Protein AF-J9EBG3-F1 (afdb_monomer_lite)

Structure (mmCIF, N/CA/C/O backbone):
data_AF-J9EBG3-F1
#
_entry.id   AF-J9EBG3-F1
#
loop_
_atom_site.group_PDB
_atom_site.id
_atom_site.type_symbol
_atom_site.label_atom_id
_atom_site.label_alt_id
_atom_site.label_comp_id
_atom_site.label_asym_id
_atom_site.label_entity_id
_atom_site.label_seq_id
_atom_site.pdbx_PDB_ins_code
_atom_site.Cartn_x
_atom_site.Cartn_y
_atom_site.Cartn_z
_atom_site.occupancy
_atom_site.B_iso_or_equiv
_atom_site.auth_seq_id
_atom_site.auth_comp_id
_atom_site.auth_asym_id
_atom_site.auth_atom_id
_atom_site.pdbx_PDB_model_num
ATOM 1 N N . MET A 1 1 ? -32.964 -20.904 -25.175 1.00 38.25 1 MET A N 1
ATOM 2 C CA . MET A 1 1 ? -33.013 -20.704 -23.710 1.00 38.25 1 MET A CA 1
ATOM 3 C C . MET A 1 1 ? -31.648 -20.157 -23.326 1.00 38.25 1 MET A C 1
ATOM 5 O O . MET A 1 1 ? -30.779 -20.919 -22.931 1.00 38.25 1 MET A O 1
ATOM 9 N N . ASP A 1 2 ? -31.424 -18.865 -23.564 1.00 42.97 2 ASP A N 1
ATOM 10 C CA . ASP A 1 2 ? -30.124 -18.225 -23.348 1.00 42.97 2 ASP A CA 1
ATOM 11 C C . ASP A 1 2 ? -30.039 -17.727 -21.908 1.00 42.97 2 ASP A C 1
ATOM 13 O O . ASP A 1 2 ? -30.527 -16.650 -21.566 1.00 42.97 2 ASP A O 1
ATOM 17 N N . ALA A 1 3 ? -29.444 -18.546 -21.045 1.00 48.38 3 ALA A N 1
ATOM 18 C CA . ALA A 1 3 ? -29.093 -18.145 -19.694 1.00 48.38 3 ALA A CA 1
ATOM 19 C C . ALA A 1 3 ? -27.906 -17.169 -19.759 1.00 48.38 3 ALA A C 1
ATOM 21 O O . ALA A 1 3 ? -26.748 -17.560 -19.623 1.00 48.38 3 ALA A O 1
ATOM 22 N N . LYS A 1 4 ? -28.195 -15.879 -19.976 1.00 49.06 4 LYS A N 1
ATOM 23 C CA . LYS A 1 4 ? -27.269 -14.790 -19.645 1.00 49.06 4 LYS A CA 1
ATOM 24 C C . LYS A 1 4 ? -27.059 -14.819 -18.132 1.00 49.06 4 LYS A C 1
ATOM 26 O O . LYS A 1 4 ? -27.836 -14.240 -17.379 1.00 49.06 4 LYS A O 1
ATOM 31 N N . MET A 1 5 ? -26.028 -15.532 -17.688 1.00 47.25 5 MET A N 1
ATOM 32 C CA . MET A 1 5 ? -25.529 -15.428 -16.324 1.00 47.25 5 MET A CA 1
ATOM 33 C C . MET A 1 5 ? -24.972 -14.014 -16.143 1.00 47.25 5 MET A C 1
ATOM 35 O O . MET A 1 5 ? -23.848 -13.713 -16.534 1.00 47.25 5 MET A O 1
ATOM 39 N N . HIS A 1 6 ? -25.785 -13.112 -15.600 1.00 51.62 6 HIS A N 1
ATOM 40 C CA . HIS A 1 6 ? -25.265 -11.911 -14.965 1.00 51.62 6 HIS A CA 1
ATOM 41 C C . HIS A 1 6 ? -24.573 -12.372 -13.683 1.00 51.62 6 HIS A C 1
ATOM 43 O O . HIS A 1 6 ? -25.232 -12.779 -12.729 1.00 51.62 6 HIS A O 1
ATOM 49 N N . GLY A 1 7 ? -23.239 -12.405 -13.715 1.00 54.91 7 GLY A N 1
ATOM 50 C CA . GLY A 1 7 ? -22.429 -12.645 -12.526 1.00 54.91 7 GLY A CA 1
ATOM 51 C C . GLY A 1 7 ? -22.694 -11.576 -11.458 1.00 54.91 7 GLY A C 1
ATOM 52 O O . GLY A 1 7 ? -23.259 -10.522 -11.772 1.00 54.91 7 GLY A O 1
ATOM 53 N N . PRO A 1 8 ? -22.322 -11.832 -10.192 1.00 56.47 8 PRO A N 1
ATOM 54 C CA . PRO A 1 8 ? -22.491 -10.853 -9.127 1.00 56.47 8 PRO A CA 1
ATOM 55 C C . PRO A 1 8 ? -21.778 -9.552 -9.519 1.00 56.47 8 PRO A C 1
ATOM 57 O O . PRO A 1 8 ? -20.594 -9.574 -9.853 1.00 56.47 8 PRO A O 1
ATOM 60 N N . ASN A 1 9 ? -22.504 -8.428 -9.510 1.00 65.19 9 ASN A N 1
ATOM 61 C CA . ASN A 1 9 ? -21.906 -7.103 -9.665 1.00 65.19 9 ASN A CA 1
ATOM 62 C C . ASN A 1 9 ? -20.937 -6.900 -8.500 1.00 65.19 9 ASN A C 1
ATOM 64 O O . ASN A 1 9 ? -21.360 -6.654 -7.370 1.00 65.19 9 ASN A O 1
ATOM 68 N N . LEU A 1 10 ? -19.646 -7.070 -8.773 1.00 64.69 10 LEU A N 1
ATOM 69 C CA . LEU A 1 10 ? -18.598 -6.784 -7.810 1.00 64.69 10 LEU A CA 1
ATOM 70 C C . LEU A 1 10 ? -18.621 -5.277 -7.530 1.00 64.69 10 LEU A C 1
ATOM 72 O O . LEU A 1 10 ? -18.645 -4.498 -8.489 1.00 64.69 10 LEU A O 1
ATOM 76 N N . PRO A 1 11 ? -18.640 -4.855 -6.252 1.00 72.69 11 PRO A N 1
ATOM 77 C CA . PRO A 1 11 ? -18.589 -3.443 -5.918 1.00 72.69 11 PRO A CA 1
ATOM 78 C C . PRO A 1 11 ? -17.337 -2.830 -6.544 1.00 72.69 11 PRO A C 1
ATOM 80 O O . PRO A 1 11 ? -16.219 -3.321 -6.380 1.00 72.69 11 PRO A O 1
ATOM 83 N N . THR A 1 12 ? -17.545 -1.772 -7.314 1.00 75.06 12 THR A N 1
ATOM 84 C CA . THR A 1 12 ? -16.476 -1.059 -8.000 1.00 75.06 12 THR A CA 1
ATOM 85 C C . THR A 1 12 ? -15.734 -0.155 -7.019 1.00 75.06 12 THR A C 1
ATOM 87 O O . THR A 1 12 ? -16.231 0.199 -5.949 1.00 75.06 12 THR A O 1
ATOM 90 N N . LEU A 1 13 ? -14.545 0.309 -7.405 1.00 65.50 13 LEU A N 1
ATOM 91 C CA . LEU A 1 13 ? -13.800 1.312 -6.634 1.00 65.50 13 LEU A CA 1
ATOM 92 C C . LEU A 1 13 ? -14.625 2.588 -6.378 1.00 65.50 13 LEU A C 1
ATOM 94 O O . LEU A 1 13 ? -14.447 3.268 -5.369 1.00 65.50 13 LEU A O 1
ATOM 98 N N . VAL A 1 14 ? -15.544 2.913 -7.291 1.00 75.75 14 VAL A N 1
ATOM 99 C CA . VAL A 1 14 ? -16.469 4.039 -7.139 1.00 75.75 14 VAL A CA 1
ATOM 100 C C . VAL A 1 14 ? -17.484 3.759 -6.034 1.00 75.75 14 VAL A C 1
ATOM 102 O O . VAL A 1 14 ? -17.720 4.646 -5.216 1.00 75.75 14 VAL A O 1
ATOM 105 N N . ASP A 1 15 ? -18.013 2.538 -5.961 1.00 76.62 15 ASP A N 1
ATOM 106 C CA . ASP A 1 15 ? -18.948 2.116 -4.913 1.00 76.62 15 ASP A CA 1
ATOM 107 C C . ASP A 1 15 ? -18.283 2.151 -3.533 1.00 76.62 15 ASP A C 1
ATOM 109 O O . ASP A 1 15 ? -18.859 2.690 -2.591 1.00 76.62 15 ASP A O 1
ATOM 113 N N . LEU A 1 16 ? -17.027 1.701 -3.428 1.00 66.62 16 LEU A N 1
ATOM 114 C CA . LEU A 1 16 ? -16.242 1.791 -2.192 1.00 66.62 16 LEU A CA 1
ATOM 115 C C . LEU A 1 16 ? -15.952 3.245 -1.795 1.00 66.62 16 LEU A C 1
ATOM 117 O O . LEU A 1 16 ? -16.102 3.625 -0.637 1.00 66.62 16 LEU A O 1
ATOM 121 N N . LYS A 1 17 ? -15.561 4.089 -2.756 1.00 71.81 17 LYS A N 1
ATOM 122 C CA . LYS A 1 17 ? -15.293 5.511 -2.501 1.00 71.81 17 LYS A CA 1
ATOM 123 C C . LYS A 1 17 ? -16.551 6.250 -2.044 1.00 71.81 17 LYS A C 1
ATOM 125 O O . LYS A 1 17 ? -16.457 7.138 -1.202 1.00 71.81 17 LYS A O 1
ATOM 130 N N . ASN A 1 18 ? -17.706 5.918 -2.613 1.00 73.06 18 ASN A N 1
ATOM 131 C CA . ASN A 1 18 ? -18.982 6.492 -2.200 1.00 73.06 18 ASN A CA 1
ATOM 132 C C . ASN A 1 18 ? -19.374 5.984 -0.810 1.00 73.06 18 ASN A C 1
ATOM 134 O O . ASN A 1 18 ? -19.680 6.798 0.051 1.00 73.06 18 ASN A O 1
ATOM 138 N N . HIS A 1 19 ? -19.215 4.6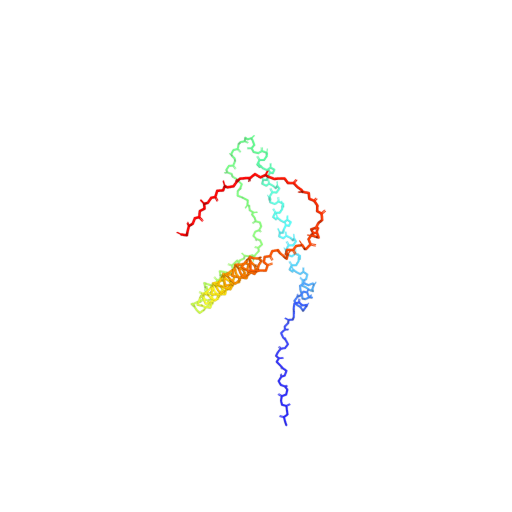88 -0.540 1.00 70.00 19 HIS A N 1
ATOM 139 C CA . HIS A 1 19 ? -19.452 4.118 0.785 1.00 70.00 19 HIS A CA 1
ATOM 140 C C . HIS A 1 19 ? -18.607 4.794 1.875 1.00 70.00 19 HIS A C 1
ATOM 142 O O . HIS A 1 19 ? -19.140 5.200 2.898 1.00 70.00 19 HIS A O 1
ATOM 148 N N . LEU A 1 20 ? -17.318 5.031 1.617 1.00 68.75 20 LEU A N 1
ATOM 149 C CA . LEU A 1 20 ? -16.430 5.742 2.546 1.00 68.75 20 LEU A CA 1
ATOM 150 C C . LEU A 1 20 ? -16.778 7.229 2.719 1.00 68.75 20 LEU A C 1
ATOM 152 O O . LEU A 1 20 ? -16.425 7.827 3.733 1.00 68.75 20 LEU A O 1
ATOM 156 N N . ARG A 1 21 ? -17.448 7.849 1.739 1.00 67.06 21 ARG A N 1
ATOM 157 C CA . ARG A 1 21 ? -18.007 9.205 1.884 1.00 67.06 21 ARG A CA 1
ATOM 158 C C . ARG A 1 21 ? -19.281 9.202 2.724 1.00 67.06 21 ARG A C 1
ATOM 160 O O . ARG A 1 21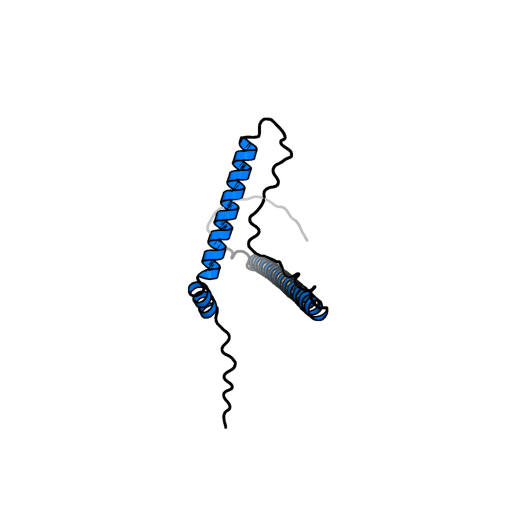 ? -19.514 10.158 3.457 1.00 67.06 21 ARG A O 1
ATOM 167 N N . ASP A 1 22 ? -20.066 8.136 2.612 1.00 67.75 22 ASP A N 1
ATOM 168 C CA . ASP A 1 22 ? -21.334 7.942 3.314 1.00 67.75 22 ASP A CA 1
ATOM 169 C C . ASP A 1 22 ? -21.158 7.342 4.717 1.00 67.75 22 ASP A C 1
ATOM 171 O O . ASP A 1 22 ? -22.120 7.284 5.482 1.00 67.75 22 ASP A O 1
ATOM 175 N N . GLU A 1 23 ? -19.940 6.921 5.074 1.00 65.75 23 GLU A N 1
ATOM 176 C CA . GLU A 1 23 ? -19.583 6.358 6.375 1.00 65.75 23 GLU A CA 1
ATOM 177 C C . GLU A 1 23 ? -18.815 7.395 7.230 1.00 65.75 23 GLU A C 1
ATOM 179 O O . GLU A 1 23 ? -17.600 7.291 7.441 1.00 65.75 23 GLU A O 1
ATOM 184 N N . PRO A 1 24 ? -19.509 8.427 7.763 1.00 64.38 24 PRO A N 1
ATOM 185 C CA . PRO A 1 24 ? -18.897 9.554 8.475 1.00 64.38 24 PRO A CA 1
ATOM 186 C C . PRO A 1 24 ? -18.161 9.125 9.744 1.00 64.38 24 PRO A C 1
ATOM 188 O O . PRO A 1 24 ? -17.307 9.853 10.246 1.00 64.38 24 PRO A O 1
ATOM 191 N N . LEU A 1 25 ? -18.475 7.935 10.260 1.00 66.12 25 LEU A N 1
ATOM 192 C CA . LEU A 1 25 ? -17.867 7.391 11.463 1.00 66.12 25 LEU A CA 1
ATOM 193 C C . LEU A 1 25 ? -16.395 7.038 11.244 1.00 66.12 25 LEU A C 1
ATOM 195 O O . LEU A 1 25 ? -15.594 7.295 12.136 1.00 66.12 25 LEU A O 1
ATOM 199 N N . TYR A 1 26 ? -16.007 6.522 10.072 1.00 68.62 26 TYR A N 1
ATOM 200 C CA . TYR A 1 26 ? -14.603 6.192 9.810 1.00 68.62 26 TYR A CA 1
ATOM 201 C C . TYR A 1 26 ? -13.738 7.456 9.781 1.00 68.62 26 TYR A C 1
ATOM 203 O O . TYR A 1 26 ? -12.716 7.531 10.464 1.00 68.62 26 TYR A O 1
ATOM 211 N N . LEU A 1 27 ? -14.188 8.482 9.053 1.00 74.69 27 LEU A N 1
ATOM 212 C CA . LEU A 1 27 ? -13.480 9.760 8.960 1.00 74.69 27 LEU A CA 1
ATOM 213 C C . LEU A 1 27 ? -13.435 10.479 10.310 1.00 74.69 27 LEU A C 1
ATOM 215 O O . LEU A 1 27 ? -12.374 10.943 10.713 1.00 74.69 27 LEU A O 1
ATOM 219 N N . GLN A 1 28 ? -14.538 10.501 11.058 1.00 76.44 28 GLN A N 1
ATOM 220 C CA . GLN A 1 28 ? -14.579 11.135 12.375 1.00 76.44 28 GLN A CA 1
ATOM 221 C C . GLN A 1 28 ? -13.697 10.409 13.404 1.00 76.44 28 GLN A C 1
ATOM 223 O O . GLN A 1 28 ? -13.016 11.050 14.208 1.00 76.44 28 GLN A O 1
ATOM 228 N N . VAL A 1 29 ? -13.681 9.073 13.392 1.00 76.31 29 VAL A N 1
ATOM 229 C CA . VAL A 1 29 ? -12.804 8.274 14.261 1.00 76.31 29 VAL A CA 1
ATOM 230 C C . VAL A 1 29 ? -11.338 8.497 13.893 1.00 76.31 29 VAL A C 1
ATOM 232 O O . VAL A 1 29 ? -10.516 8.697 14.789 1.00 76.31 29 VAL A O 1
ATOM 235 N N . LEU A 1 30 ? -11.013 8.532 12.599 1.00 81.69 30 LEU A N 1
ATOM 236 C CA . LEU A 1 30 ? -9.661 8.798 12.115 1.00 81.69 30 LEU A CA 1
ATOM 237 C C . LEU A 1 30 ? -9.193 10.213 12.481 1.00 81.69 30 LEU A C 1
ATOM 239 O O . LEU A 1 30 ? -8.096 10.378 13.009 1.00 81.69 30 LEU A O 1
ATOM 243 N N . GLU 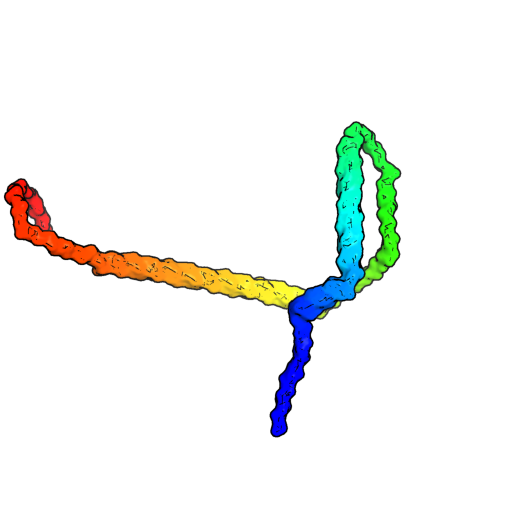A 1 31 ? -10.026 11.231 12.273 1.00 85.56 31 GLU A N 1
ATOM 244 C CA . GLU A 1 31 ? -9.726 12.613 12.657 1.00 85.56 31 GLU A CA 1
ATOM 245 C C . GLU A 1 31 ? -9.492 12.750 14.165 1.00 85.56 31 GLU A C 1
ATOM 247 O O . GLU A 1 31 ? -8.528 13.393 14.591 1.00 85.56 31 GLU A O 1
ATOM 252 N N . ASN A 1 32 ? -10.331 12.109 14.983 1.00 82.62 32 ASN A N 1
ATOM 253 C CA . ASN A 1 32 ? -10.166 12.100 16.434 1.00 82.62 32 ASN A CA 1
ATOM 254 C C . ASN A 1 32 ? -8.877 11.385 16.855 1.00 82.62 32 ASN A C 1
ATOM 256 O O . ASN A 1 32 ? -8.152 11.881 17.719 1.00 82.62 32 ASN A O 1
ATOM 260 N N . TYR A 1 33 ? -8.552 10.253 16.227 1.00 87.69 33 TYR A N 1
ATOM 261 C CA . TYR A 1 33 ? -7.309 9.532 16.484 1.00 87.69 33 TYR A CA 1
ATOM 262 C C . TYR A 1 33 ? -6.085 10.393 16.153 1.00 87.69 33 TYR A C 1
ATOM 264 O O . TYR A 1 33 ? -5.209 10.575 17.000 1.00 87.69 33 TYR A O 1
ATOM 272 N N . LEU A 1 34 ? -6.056 10.994 14.961 1.00 93.50 34 LEU A N 1
ATOM 273 C CA . LEU A 1 34 ? -4.959 11.857 14.522 1.00 93.50 34 LEU A CA 1
ATOM 274 C C . LEU A 1 34 ? -4.794 13.077 15.438 1.00 93.50 34 LEU A C 1
ATOM 276 O O . LEU A 1 34 ? -3.673 13.422 15.816 1.00 93.50 34 LEU A O 1
ATOM 280 N N . ARG A 1 35 ? -5.900 13.696 15.864 1.00 90.31 35 ARG A N 1
ATOM 281 C CA . ARG A 1 35 ? -5.882 14.830 16.800 1.00 90.31 35 ARG A CA 1
ATOM 282 C C . ARG A 1 35 ? -5.344 14.438 18.179 1.00 90.31 35 ARG A C 1
ATOM 284 O O . ARG A 1 35 ? -4.569 15.196 18.772 1.00 90.31 35 ARG A O 1
ATOM 291 N N . ASN A 1 36 ? -5.712 13.259 18.674 1.00 90.75 36 ASN A N 1
ATOM 292 C CA . ASN A 1 36 ? -5.232 12.742 19.955 1.00 90.75 36 ASN A CA 1
ATOM 293 C C . ASN A 1 36 ? -3.733 12.434 19.906 1.00 90.75 36 ASN A C 1
ATOM 295 O O . ASN A 1 36 ? -2.994 12.840 20.803 1.00 90.75 36 ASN A O 1
ATOM 299 N N . VAL A 1 37 ? -3.266 11.785 18.836 1.00 91.12 37 VAL A N 1
ATOM 300 C CA . VAL A 1 37 ? -1.840 11.492 18.632 1.00 91.12 37 VAL A CA 1
ATOM 301 C C . VAL A 1 37 ? -1.027 12.782 18.532 1.00 91.12 37 VAL A C 1
ATOM 303 O O . VAL A 1 37 ? 0.003 12.906 19.194 1.00 91.12 37 VAL A O 1
ATOM 306 N N . ALA A 1 38 ? -1.507 13.777 17.783 1.00 90.69 38 ALA A N 1
ATOM 307 C CA . ALA A 1 38 ? -0.844 15.076 17.687 1.00 90.69 38 ALA A CA 1
ATOM 308 C C . ALA A 1 38 ? -0.734 15.770 19.057 1.00 90.69 38 ALA A C 1
ATOM 310 O O . ALA A 1 38 ? 0.323 16.293 19.409 1.00 90.69 38 ALA A O 1
ATOM 311 N N . SER A 1 39 ? -1.801 15.726 19.860 1.00 90.00 39 SER A N 1
ATOM 312 C CA . SER A 1 39 ? -1.809 16.287 21.218 1.00 90.00 39 SER A CA 1
ATOM 313 C C . SER A 1 39 ? -0.815 15.579 22.141 1.00 90.00 39 SER A C 1
ATOM 315 O O . SER A 1 39 ? -0.081 16.242 22.873 1.00 90.00 39 SER A O 1
ATOM 317 N N . LEU A 1 40 ? -0.730 14.246 22.065 1.00 92.12 40 LEU A N 1
ATOM 318 C CA . LEU A 1 40 ? 0.232 13.454 22.832 1.00 92.12 40 LEU A CA 1
ATOM 319 C C . LEU A 1 40 ? 1.676 13.796 22.450 1.00 92.12 40 LEU A C 1
ATOM 321 O O . LEU A 1 40 ? 2.494 14.047 23.331 1.00 92.12 40 LEU A O 1
ATOM 325 N N . ILE A 1 41 ? 1.984 13.852 21.152 1.00 91.31 41 ILE A N 1
ATOM 326 C CA . ILE A 1 41 ? 3.323 14.203 20.657 1.00 91.31 41 ILE A CA 1
ATOM 327 C C . ILE A 1 41 ? 3.722 15.601 21.133 1.00 91.31 41 ILE A C 1
ATOM 329 O O . ILE A 1 41 ? 4.843 15.789 21.600 1.00 91.31 41 ILE A O 1
ATOM 333 N N . ASN A 1 42 ? 2.808 16.571 21.068 1.00 90.75 42 ASN A N 1
ATOM 334 C CA . ASN A 1 42 ? 3.072 17.928 21.543 1.00 90.75 42 ASN A CA 1
ATOM 335 C C . ASN A 1 42 ? 3.283 17.977 23.062 1.00 90.75 42 ASN A C 1
ATOM 337 O O . ASN A 1 42 ? 4.190 18.664 23.522 1.00 90.75 42 ASN A O 1
ATOM 341 N N . GLY A 1 43 ? 2.506 17.215 23.839 1.00 88.31 43 GLY A N 1
ATOM 342 C CA . GLY A 1 43 ? 2.696 17.099 25.286 1.00 88.31 43 GLY A CA 1
ATOM 343 C C . GLY A 1 43 ? 4.040 16.466 25.651 1.00 88.31 43 GLY A C 1
ATOM 344 O O . GLY A 1 43 ? 4.747 16.972 26.518 1.00 88.31 43 GLY A O 1
ATOM 345 N N . LEU A 1 44 ? 4.436 15.398 24.955 1.00 89.56 44 LEU A N 1
ATOM 346 C CA . LEU A 1 44 ? 5.740 14.759 25.139 1.00 89.56 44 LEU A CA 1
ATOM 347 C C . LEU A 1 44 ? 6.889 15.680 24.731 1.00 89.56 44 LEU A C 1
ATOM 349 O O . LEU A 1 44 ? 7.883 15.749 25.445 1.00 89.56 44 LEU A O 1
ATOM 353 N N . ARG A 1 45 ? 6.740 16.423 23.630 1.00 87.81 45 ARG A N 1
ATOM 354 C CA . ARG A 1 45 ? 7.721 17.419 23.190 1.00 87.81 45 ARG A CA 1
ATOM 355 C C . ARG A 1 45 ? 7.881 18.535 24.220 1.00 87.81 45 ARG A C 1
ATOM 357 O O . ARG A 1 45 ? 9.002 18.813 24.618 1.00 87.81 45 ARG A O 1
ATOM 364 N N . ALA A 1 46 ? 6.779 19.099 24.712 1.00 83.56 46 ALA A N 1
ATOM 365 C CA . ALA A 1 46 ? 6.805 20.134 25.744 1.00 83.56 46 ALA A CA 1
ATOM 366 C C . ALA A 1 46 ? 7.421 19.627 27.058 1.00 83.56 46 ALA A C 1
ATOM 368 O O . ALA A 1 46 ? 8.159 20.354 27.714 1.00 83.56 46 ALA A O 1
ATOM 369 N N . ARG A 1 47 ? 7.167 18.365 27.433 1.00 80.12 47 ARG A N 1
ATOM 370 C CA . ARG A 1 47 ? 7.828 17.725 28.581 1.00 80.12 47 ARG A CA 1
ATOM 371 C C . ARG A 1 47 ? 9.310 17.483 28.328 1.00 80.12 47 ARG A C 1
ATOM 373 O O . ARG A 1 47 ? 10.093 17.676 29.239 1.00 80.12 47 ARG A O 1
ATOM 380 N N . LEU A 1 48 ? 9.717 17.083 27.127 1.00 81.12 48 LEU A N 1
ATOM 381 C CA . LEU A 1 48 ? 11.130 16.894 26.791 1.00 81.12 48 LEU A CA 1
ATOM 382 C C . LEU A 1 48 ? 11.894 18.225 26.808 1.00 81.12 48 LEU A C 1
ATOM 384 O O . LEU A 1 48 ? 13.007 18.288 27.316 1.00 81.12 48 LEU A O 1
ATOM 388 N N . GLU A 1 49 ? 11.275 19.285 26.294 1.00 78.75 49 GLU A N 1
ATOM 389 C CA . GLU A 1 49 ? 11.817 20.646 26.315 1.00 78.75 49 GLU A CA 1
ATOM 390 C C . GLU A 1 49 ? 11.789 21.254 27.730 1.00 78.75 49 GLU A C 1
ATOM 392 O O . GLU A 1 49 ? 12.671 22.036 28.079 1.00 78.75 49 GLU A O 1
ATOM 397 N N . GLY A 1 50 ? 10.814 20.871 28.564 1.00 65.69 50 GLY A N 1
ATOM 398 C CA . GLY A 1 50 ? 10.667 21.323 29.951 1.00 65.69 50 GLY A CA 1
ATOM 399 C C . GLY A 1 50 ? 11.473 20.531 30.990 1.00 65.69 50 GLY A C 1
ATOM 400 O O . GLY A 1 50 ? 11.877 21.104 31.997 1.00 65.69 50 GLY A O 1
ATOM 401 N N . ASN A 1 51 ? 11.768 19.249 30.751 1.00 54.41 51 ASN A N 1
ATOM 402 C CA . ASN A 1 51 ? 12.489 18.352 31.669 1.00 54.41 51 ASN A CA 1
ATOM 403 C C . ASN A 1 51 ? 14.018 18.476 31.550 1.00 54.41 51 ASN A C 1
ATOM 405 O O . ASN A 1 51 ? 14.763 17.504 31.704 1.00 54.41 51 ASN A O 1
ATOM 409 N N . GLY A 1 52 ? 14.503 19.697 31.341 1.00 56.50 52 GLY A N 1
ATOM 410 C CA . GLY A 1 52 ? 15.829 20.082 31.802 1.00 56.50 52 GLY A CA 1
ATOM 411 C C . GLY A 1 52 ? 15.799 20.256 33.320 1.00 56.50 52 GLY A C 1
ATOM 412 O O . GLY A 1 52 ? 15.704 21.385 33.781 1.00 56.50 52 GLY A O 1
ATOM 413 N N . LEU A 1 53 ? 15.901 19.133 34.043 1.00 51.72 53 LEU A N 1
ATOM 414 C CA . LEU A 1 53 ? 15.973 18.930 35.503 1.00 51.72 53 LEU A CA 1
ATOM 415 C C . LEU A 1 53 ? 14.753 18.214 36.098 1.00 51.72 53 LEU A C 1
ATOM 417 O O . LEU A 1 53 ? 13.645 18.729 36.153 1.00 51.72 53 LEU A O 1
ATOM 421 N N . GLU A 1 54 ? 15.080 17.050 36.654 1.00 45.84 54 GLU A N 1
ATOM 422 C CA . GLU A 1 54 ? 14.351 16.275 37.658 1.00 45.84 54 GLU A CA 1
ATOM 423 C C . GLU A 1 54 ? 13.448 15.162 37.118 1.00 45.84 54 GLU A C 1
ATOM 425 O O . GLU A 1 54 ? 12.288 15.324 36.741 1.00 45.84 54 GLU A O 1
ATOM 430 N N . ALA A 1 55 ? 14.055 13.972 37.134 1.00 51.81 55 ALA A N 1
ATOM 431 C CA . ALA A 1 55 ? 13.409 12.679 37.073 1.00 51.81 55 ALA A CA 1
ATOM 432 C C . ALA A 1 55 ? 12.288 12.607 38.114 1.00 51.81 55 ALA A C 1
ATOM 434 O O . ALA A 1 55 ? 12.528 12.405 39.302 1.00 51.81 55 ALA A O 1
ATOM 435 N N . ARG A 1 56 ? 11.050 12.771 37.657 1.00 47.88 56 ARG A N 1
ATOM 436 C CA . ARG A 1 56 ? 9.874 12.467 38.459 1.00 47.88 56 ARG A CA 1
ATOM 437 C C . ARG A 1 56 ? 9.268 11.173 37.936 1.00 47.88 56 ARG A C 1
ATOM 439 O O . ARG A 1 56 ? 8.436 11.167 37.031 1.00 47.88 56 ARG A O 1
ATOM 446 N N . GLU A 1 57 ? 9.768 10.075 38.489 1.00 50.84 57 GLU A N 1
ATOM 447 C CA . GLU A 1 57 ? 9.260 8.714 38.324 1.00 50.84 57 GLU A CA 1
ATOM 448 C C . GLU A 1 57 ? 7.888 8.562 39.010 1.00 50.84 57 GLU A C 1
ATOM 450 O O . GLU A 1 57 ? 7.785 7.796 39.953 1.00 50.84 57 GLU A O 1
ATOM 455 N N . ASP A 1 58 ? 6.844 9.324 38.649 1.00 51.78 58 ASP A N 1
ATOM 456 C CA . ASP A 1 58 ? 5.531 9.088 39.293 1.00 51.78 58 ASP A CA 1
ATOM 457 C C . ASP A 1 58 ? 4.287 9.666 38.600 1.00 51.78 58 ASP A C 1
ATOM 459 O O . ASP A 1 58 ? 3.313 10.048 39.243 1.00 51.78 58 ASP A O 1
ATOM 463 N N . GLU A 1 59 ? 4.267 9.726 37.270 1.00 49.31 59 GLU A N 1
ATOM 464 C CA . GLU A 1 59 ? 3.012 9.982 36.552 1.00 49.31 59 GLU A CA 1
ATOM 465 C C . GLU A 1 59 ? 2.760 8.858 35.559 1.00 49.31 59 GLU A C 1
ATOM 467 O O . GLU A 1 59 ? 3.094 8.939 34.373 1.00 49.31 59 GLU A O 1
ATOM 472 N N . ALA A 1 60 ? 2.155 7.784 36.072 1.00 50.25 60 ALA A N 1
ATOM 473 C CA . ALA A 1 60 ? 1.402 6.860 35.247 1.00 50.25 60 ALA A CA 1
ATOM 474 C C . ALA A 1 60 ? 0.357 7.681 34.482 1.00 50.25 60 ALA A C 1
ATOM 476 O O . ALA A 1 60 ? -0.629 8.155 35.042 1.00 50.25 60 ALA A O 1
ATOM 477 N N . PHE A 1 61 ? 0.622 7.902 33.196 1.00 42.69 61 PHE A N 1
ATOM 478 C CA . PHE A 1 61 ? -0.322 8.502 32.268 1.00 42.69 61 PHE A CA 1
ATOM 479 C C . PHE A 1 61 ? -1.546 7.578 32.217 1.00 42.69 61 PHE A C 1
ATOM 481 O O . PHE A 1 61 ? -1.533 6.556 31.526 1.00 42.69 61 PHE A O 1
ATOM 488 N N . GLU A 1 62 ? -2.595 7.892 32.978 1.00 53.12 62 GLU A N 1
ATOM 489 C CA . GLU A 1 62 ? -3.890 7.241 32.813 1.00 53.12 62 GLU A CA 1
ATOM 490 C C . GLU A 1 62 ? -4.485 7.719 31.491 1.00 53.12 62 GLU A C 1
ATOM 492 O O . GLU A 1 62 ? -5.196 8.716 31.391 1.00 53.12 62 GLU A O 1
ATOM 497 N N . VAL A 1 63 ? -4.126 7.002 30.430 1.00 49.94 63 VAL A N 1
ATOM 498 C CA . VAL A 1 63 ? -4.820 7.064 29.151 1.00 49.94 63 VAL A CA 1
ATOM 499 C C . VAL A 1 63 ? -6.278 6.707 29.437 1.00 49.94 63 VAL A C 1
ATOM 501 O O . VAL A 1 63 ? -6.510 5.627 29.991 1.00 49.94 63 VAL A O 1
ATOM 504 N N . PRO A 1 64 ? -7.262 7.542 29.048 1.00 49.91 64 PRO A N 1
ATOM 505 C CA . PRO A 1 64 ? -8.655 7.138 29.039 1.00 49.91 64 PRO A CA 1
ATOM 506 C C . PRO A 1 64 ? -8.761 5.928 28.118 1.00 49.91 64 PRO A C 1
ATOM 508 O O . PRO A 1 64 ? -8.802 6.044 26.890 1.00 49.91 64 PRO A O 1
ATOM 511 N N . ARG A 1 65 ? -8.734 4.737 28.714 1.00 54.62 65 ARG A N 1
ATOM 512 C CA . ARG A 1 65 ? -9.137 3.512 28.054 1.00 54.62 65 ARG A CA 1
ATOM 513 C C . ARG A 1 65 ? -10.633 3.684 27.861 1.00 54.62 65 ARG A C 1
ATOM 515 O O . ARG A 1 65 ? -11.416 3.254 28.696 1.00 54.62 65 ARG A O 1
ATOM 522 N N . ALA A 1 66 ? -11.021 4.348 26.769 1.00 49.56 66 ALA A N 1
ATOM 523 C CA . ALA A 1 66 ? -12.304 4.071 26.142 1.00 49.56 66 ALA A CA 1
ATOM 524 C C . ALA A 1 66 ? -12.490 2.553 26.185 1.00 49.56 66 ALA A C 1
ATOM 526 O O . ALA A 1 66 ? -11.482 1.852 26.063 1.00 49.56 66 ALA A O 1
ATOM 527 N N . ASP A 1 67 ? -13.719 2.083 26.390 1.00 51.44 67 ASP A N 1
ATOM 528 C CA . ASP A 1 67 ? -14.137 0.685 26.581 1.00 51.44 67 ASP A CA 1
ATOM 529 C C . ASP A 1 67 ? -13.793 -0.267 25.408 1.00 51.44 67 ASP A C 1
ATOM 531 O O . ASP A 1 67 ? -14.572 -1.109 24.977 1.00 51.44 67 ASP A O 1
ATOM 535 N N . LEU A 1 68 ? -12.567 -0.198 24.905 1.00 52.16 68 LEU A N 1
ATOM 536 C CA . LEU A 1 68 ? -11.763 -1.252 24.340 1.00 52.16 68 LEU A CA 1
ATOM 537 C C . LEU A 1 68 ? -11.441 -2.230 25.470 1.00 52.16 68 LEU A C 1
ATOM 539 O O . LEU A 1 68 ? -10.278 -2.484 25.799 1.00 52.16 68 LEU A O 1
ATOM 543 N N . ILE A 1 69 ? -12.469 -2.871 26.022 1.00 55.88 69 ILE A N 1
ATOM 544 C CA . ILE A 1 69 ? -12.295 -4.277 26.349 1.00 55.88 69 ILE A CA 1
ATOM 545 C C . ILE A 1 69 ? -11.963 -4.907 24.994 1.00 55.88 69 ILE A C 1
ATOM 547 O O . ILE A 1 69 ? -12.854 -5.283 24.236 1.00 55.88 69 ILE A O 1
ATOM 551 N N . ARG A 1 70 ? -10.670 -4.908 24.627 1.00 58.22 70 ARG A N 1
ATOM 552 C CA . ARG A 1 70 ? -10.136 -5.713 23.537 1.00 58.22 70 ARG A CA 1
ATOM 553 C C . ARG A 1 70 ? -10.549 -7.114 23.922 1.00 58.22 70 ARG A C 1
ATOM 555 O O . ARG A 1 70 ? -9.893 -7.756 24.739 1.00 58.22 70 ARG A O 1
ATOM 562 N N . ARG A 1 71 ? -11.674 -7.567 23.376 1.00 60.03 71 ARG A N 1
ATOM 563 C CA . ARG A 1 71 ? -11.947 -8.986 23.291 1.00 60.03 71 ARG A CA 1
ATOM 564 C C . ARG A 1 71 ? -10.686 -9.542 22.634 1.00 60.03 71 ARG A C 1
ATOM 566 O O . ARG A 1 71 ? -10.349 -9.051 21.553 1.00 60.03 71 ARG A O 1
ATOM 573 N N . PRO A 1 72 ? -9.929 -10.428 23.300 1.00 63.72 72 PRO A N 1
ATOM 574 C CA . PRO A 1 72 ? -8.773 -11.031 22.670 1.00 63.72 72 PRO A CA 1
ATOM 575 C C . PRO A 1 72 ? -9.275 -11.610 21.355 1.00 63.72 72 PRO A C 1
ATOM 577 O O . PRO A 1 72 ? -10.199 -12.429 21.364 1.00 63.72 72 PRO A O 1
ATOM 580 N N . THR A 1 73 ? -8.773 -11.100 20.231 1.00 70.62 73 THR A N 1
ATOM 581 C CA . THR A 1 73 ? -9.030 -11.743 18.952 1.00 70.62 73 THR A CA 1
ATOM 582 C C . THR A 1 73 ? -8.508 -13.164 19.118 1.00 70.62 73 THR A C 1
ATOM 584 O O . THR A 1 73 ? -7.369 -13.323 19.577 1.00 70.62 73 THR A O 1
ATOM 587 N N . PRO A 1 74 ? -9.338 -14.191 18.872 1.00 79.62 74 PRO A N 1
ATOM 588 C CA . PRO A 1 74 ? -8.841 -15.552 18.918 1.00 79.62 74 PRO A CA 1
ATOM 589 C C . PRO A 1 74 ? -7.637 -15.644 17.972 1.00 79.62 74 PRO A C 1
ATOM 591 O O . PRO A 1 74 ? -7.617 -14.942 16.954 1.00 79.62 74 PRO A O 1
ATOM 594 N N . PRO A 1 75 ? -6.608 -16.432 18.327 1.00 83.81 75 PRO A N 1
ATOM 595 C CA . PRO A 1 75 ? -5.498 -16.647 17.417 1.00 83.81 75 PRO A CA 1
ATOM 596 C C . PRO A 1 75 ? -6.056 -17.140 16.075 1.00 83.81 75 PRO A C 1
ATOM 598 O O . PRO A 1 75 ? -7.023 -17.911 16.086 1.00 83.81 75 PRO A O 1
ATOM 601 N N . PRO A 1 76 ? -5.486 -16.682 14.948 1.00 84.38 76 PRO A N 1
ATOM 602 C CA . PRO A 1 76 ? -5.915 -17.135 13.638 1.00 84.38 76 PRO A CA 1
ATOM 603 C C . PRO A 1 76 ? -5.858 -18.659 13.577 1.00 84.38 76 PRO A C 1
ATOM 605 O O . PRO A 1 76 ? -4.964 -19.299 14.144 1.00 84.38 76 PRO A O 1
ATOM 608 N N . THR A 1 77 ? -6.859 -19.234 12.930 1.00 90.81 77 THR A N 1
ATOM 609 C CA . THR A 1 77 ? -6.957 -20.676 12.725 1.00 90.81 77 THR A CA 1
ATOM 610 C C . THR A 1 77 ? -5.850 -21.159 11.789 1.00 90.81 77 THR A C 1
ATOM 612 O O . THR A 1 77 ? -5.230 -20.380 11.065 1.00 90.81 77 THR A O 1
ATOM 615 N N . GLN A 1 78 ? -5.582 -22.465 11.795 1.00 93.00 78 GLN A N 1
ATOM 616 C CA . GLN A 1 78 ? -4.578 -23.045 10.903 1.00 93.00 78 GLN A CA 1
ATOM 617 C C . GLN A 1 78 ? -4.909 -22.787 9.423 1.00 93.00 78 GLN A C 1
ATOM 619 O O . GLN A 1 78 ? -4.013 -22.448 8.659 1.00 93.00 78 GLN A O 1
ATOM 624 N N . GLU A 1 79 ? -6.187 -22.871 9.048 1.00 93.38 79 GLU A N 1
ATOM 625 C CA . GLU A 1 79 ? -6.659 -22.598 7.686 1.00 93.38 79 GLU A CA 1
ATOM 626 C C . GLU A 1 79 ? -6.396 -21.138 7.283 1.00 93.38 79 GLU A C 1
ATOM 628 O O . GLU A 1 79 ? -5.873 -20.875 6.205 1.00 93.38 79 GLU A O 1
ATOM 633 N N . GLU A 1 80 ? -6.668 -20.175 8.171 1.00 93.69 80 GLU A N 1
ATOM 634 C CA . GLU A 1 80 ? -6.378 -18.754 7.919 1.00 93.69 80 GLU A CA 1
ATOM 635 C C . GLU A 1 80 ? -4.874 -18.490 7.746 1.00 93.69 80 GLU A C 1
ATOM 637 O O . GLU A 1 80 ? -4.474 -17.667 6.923 1.00 93.69 80 GLU A O 1
ATOM 642 N N . LEU A 1 81 ? -4.028 -19.199 8.499 1.00 95.06 81 LEU A N 1
ATOM 643 C CA . LEU A 1 81 ? -2.572 -19.103 8.370 1.00 95.06 81 LEU A CA 1
ATOM 644 C C . LEU A 1 81 ? -2.052 -19.744 7.081 1.00 95.06 81 LEU A C 1
ATOM 646 O O . LEU A 1 81 ? -1.076 -19.255 6.515 1.00 95.06 81 LEU A O 1
ATOM 650 N N . GLU A 1 82 ? -2.668 -20.834 6.627 1.00 95.81 82 GLU A N 1
ATOM 651 C CA . GLU A 1 82 ? -2.348 -21.473 5.349 1.00 95.81 82 GLU A CA 1
ATOM 652 C C . GLU A 1 82 ? -2.725 -20.566 4.177 1.00 95.81 82 GLU A C 1
ATOM 654 O O . GLU A 1 82 ? -1.873 -20.311 3.331 1.00 95.81 82 GLU A O 1
ATOM 659 N N . VAL A 1 83 ? -3.921 -19.968 4.197 1.00 96.06 83 VAL A N 1
ATOM 660 C CA . VAL A 1 83 ? -4.342 -18.978 3.190 1.00 96.06 83 VAL A CA 1
ATOM 661 C C . VAL A 1 83 ? -3.396 -17.779 3.169 1.00 96.06 83 VAL A C 1
ATOM 663 O O . VAL A 1 83 ? -2.991 -17.320 2.104 1.00 96.06 83 VAL A O 1
ATOM 666 N N . PHE A 1 84 ? -3.001 -17.273 4.340 1.00 95.75 84 PHE A N 1
ATOM 667 C CA . PHE A 1 84 ? -2.060 -16.157 4.417 1.00 95.75 84 PHE A CA 1
ATOM 668 C C . PHE A 1 84 ? -0.674 -16.523 3.864 1.00 95.75 84 PHE A C 1
ATOM 670 O O . PHE A 1 84 ? -0.039 -15.709 3.197 1.00 95.75 84 PHE A O 1
ATOM 677 N N . ARG A 1 85 ? -0.207 -17.752 4.110 1.00 97.31 85 ARG A N 1
ATOM 678 C CA . ARG A 1 85 ? 1.061 -18.257 3.571 1.00 97.31 85 ARG A CA 1
ATOM 679 C C . ARG A 1 85 ? 1.012 -18.390 2.051 1.00 97.31 85 ARG A C 1
ATOM 681 O O . ARG A 1 85 ? 1.929 -17.915 1.393 1.00 97.31 85 ARG A O 1
ATOM 688 N N . GLU A 1 86 ? -0.048 -18.987 1.516 1.00 97.38 86 GLU A N 1
ATOM 689 C CA . GLU A 1 86 ? -0.249 -19.145 0.072 1.00 97.38 86 GLU A CA 1
ATOM 690 C C . GLU A 1 86 ? -0.279 -17.780 -0.629 1.00 97.38 86 GLU A C 1
ATOM 692 O O . GLU A 1 86 ? 0.348 -17.596 -1.670 1.00 97.38 86 GLU A O 1
ATOM 697 N N . LEU A 1 87 ? -0.917 -16.780 -0.010 1.00 97.50 87 LEU A N 1
ATOM 698 C CA . LEU A 1 87 ? -0.957 -15.419 -0.541 1.00 97.50 87 LEU A CA 1
ATOM 699 C C . LEU A 1 87 ? 0.442 -14.785 -0.636 1.00 97.50 87 LEU A C 1
ATOM 701 O O . LEU A 1 87 ? 0.764 -14.156 -1.643 1.00 97.50 87 LEU A O 1
ATOM 705 N N . LEU A 1 88 ? 1.279 -14.975 0.390 1.00 97.31 88 LEU A N 1
ATOM 706 C CA . LEU A 1 88 ? 2.665 -14.490 0.401 1.00 97.31 88 LEU A CA 1
ATOM 707 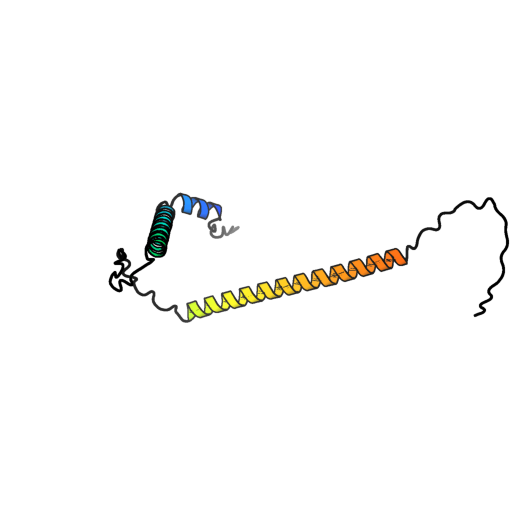C C . LEU A 1 88 ? 3.551 -15.234 -0.605 1.00 97.31 88 LEU A C 1
ATOM 709 O O . LEU A 1 88 ? 4.434 -14.638 -1.220 1.00 97.31 88 LEU A O 1
ATOM 713 N N . GLU A 1 89 ? 3.340 -16.538 -0.772 1.00 97.69 89 GLU A N 1
ATOM 714 C CA . GLU A 1 89 ? 4.061 -17.338 -1.764 1.00 97.69 89 GLU A CA 1
ATOM 715 C C . GLU A 1 89 ? 3.718 -16.885 -3.183 1.00 97.69 89 GLU A C 1
ATOM 717 O O . GLU A 1 89 ? 4.626 -16.642 -3.977 1.00 97.69 89 GLU A O 1
ATOM 722 N N . HIS A 1 90 ? 2.434 -16.665 -3.463 1.00 97.38 90 HIS A N 1
ATOM 723 C CA . HIS A 1 90 ? 1.970 -16.135 -4.739 1.00 97.38 90 HIS A CA 1
ATOM 724 C C . HIS A 1 90 ? 2.528 -14.731 -5.020 1.00 97.38 90 HIS A C 1
ATOM 726 O O . HIS A 1 90 ? 2.971 -14.452 -6.131 1.00 97.38 90 HIS A O 1
ATOM 732 N N . GLU A 1 91 ? 2.553 -13.835 -4.029 1.00 97.00 91 GLU A N 1
ATOM 733 C CA . GLU A 1 91 ? 3.156 -12.504 -4.190 1.00 97.00 91 GLU A CA 1
ATOM 734 C C . GLU A 1 91 ? 4.642 -12.595 -4.573 1.00 97.00 91 GLU A C 1
ATOM 736 O O . GLU A 1 91 ? 5.079 -11.930 -5.517 1.00 97.00 91 GLU A O 1
ATOM 741 N N . ARG A 1 92 ? 5.396 -13.488 -3.918 1.00 97.12 92 ARG A N 1
ATOM 742 C CA . ARG A 1 92 ? 6.805 -13.750 -4.247 1.00 97.12 92 ARG A CA 1
ATOM 743 C C . ARG A 1 92 ? 6.978 -14.301 -5.663 1.00 97.12 92 ARG A C 1
ATOM 745 O O . ARG A 1 92 ? 7.920 -13.930 -6.356 1.00 97.12 92 ARG A O 1
ATOM 752 N N . GLU A 1 93 ? 6.100 -15.200 -6.102 1.00 97.94 93 GLU A N 1
ATOM 753 C CA . GLU A 1 93 ? 6.144 -15.752 -7.462 1.00 97.94 93 GLU A CA 1
ATOM 754 C C . GLU A 1 93 ? 5.902 -14.679 -8.525 1.00 97.94 93 GLU A C 1
ATOM 756 O O . GLU A 1 93 ? 6.618 -14.635 -9.526 1.00 97.94 93 GLU A O 1
ATOM 761 N N . MET A 1 94 ? 4.947 -13.781 -8.286 1.00 96.62 94 MET A N 1
ATOM 762 C CA . MET A 1 94 ? 4.669 -12.660 -9.186 1.00 96.62 94 MET A CA 1
ATOM 763 C C . MET A 1 94 ? 5.838 -11.673 -9.252 1.00 96.62 94 MET A C 1
ATOM 765 O O . MET A 1 94 ? 6.136 -11.128 -10.315 1.00 96.62 94 MET A O 1
ATOM 769 N N . GLU A 1 95 ? 6.517 -11.438 -8.130 1.00 96.38 95 GLU A N 1
ATOM 770 C CA . GLU A 1 95 ? 7.738 -10.636 -8.097 1.00 96.38 95 GLU A CA 1
ATOM 771 C C . GLU A 1 95 ? 8.866 -11.282 -8.901 1.00 96.38 95 GLU A C 1
ATOM 773 O O . GLU A 1 95 ? 9.440 -10.631 -9.771 1.00 96.38 95 GLU A O 1
ATOM 778 N N . GLN A 1 96 ? 9.097 -12.580 -8.709 1.00 97.31 96 GLN A N 1
ATOM 779 C CA . GLN A 1 96 ? 10.108 -13.312 -9.467 1.00 97.31 96 GLN A CA 1
ATOM 780 C C . GLN A 1 96 ? 9.822 -13.309 -10.975 1.00 97.31 96 GLN A C 1
ATOM 782 O O . GLN A 1 96 ? 10.744 -13.196 -11.779 1.00 97.31 96 GLN A O 1
ATOM 787 N N . GLN A 1 97 ? 8.554 -13.450 -11.375 1.00 97.06 97 GLN A N 1
ATOM 788 C CA . GLN A 1 97 ? 8.162 -13.384 -12.785 1.00 97.06 97 GLN A CA 1
ATOM 789 C C . GLN A 1 97 ? 8.462 -12.014 -13.387 1.00 97.06 97 GLN A C 1
ATOM 791 O O . GLN A 1 97 ? 9.059 -11.953 -14.457 1.00 97.06 97 GLN A O 1
ATOM 796 N N . ARG A 1 98 ? 8.124 -10.931 -12.680 1.00 96.38 98 ARG A N 1
ATOM 797 C CA . ARG A 1 98 ? 8.444 -9.569 -13.118 1.00 96.38 98 ARG A CA 1
ATOM 798 C C . ARG A 1 98 ? 9.952 -9.368 -13.282 1.00 96.38 98 ARG A C 1
ATOM 800 O O . ARG A 1 98 ? 10.375 -8.857 -14.308 1.00 96.38 98 ARG A O 1
ATOM 807 N N . GLU A 1 99 ? 10.760 -9.810 -12.320 1.00 96.25 99 GLU A N 1
ATOM 808 C CA . GLU A 1 99 ? 12.226 -9.725 -12.422 1.00 96.25 99 GLU A CA 1
ATOM 809 C C . GLU A 1 99 ? 12.767 -10.499 -13.635 1.00 96.25 99 GLU A C 1
ATOM 811 O O . GLU A 1 99 ? 13.659 -10.027 -14.341 1.00 96.25 99 GLU A O 1
ATOM 816 N N . ASN A 1 100 ? 12.211 -11.682 -13.909 1.00 96.44 100 ASN A N 1
ATOM 817 C CA . ASN A 1 100 ? 12.591 -12.480 -15.074 1.00 96.44 100 ASN A CA 1
ATOM 818 C C . ASN A 1 100 ? 12.204 -11.788 -16.388 1.00 96.44 100 ASN A C 1
ATOM 820 O O . ASN A 1 100 ? 12.979 -11.806 -17.343 1.00 96.44 100 ASN A O 1
ATOM 824 N N . GLU A 1 101 ? 11.018 -11.183 -16.450 1.00 95.88 101 GLU A N 1
ATOM 825 C CA . GLU A 1 101 ? 10.572 -10.406 -17.608 1.00 95.88 101 GLU A CA 1
ATOM 826 C C . GLU A 1 101 ? 11.465 -9.183 -17.835 1.00 95.88 101 GLU A C 1
ATOM 828 O O . GLU A 1 101 ? 11.900 -8.948 -18.961 1.00 95.88 101 GLU A O 1
ATOM 833 N N . GLU A 1 102 ? 11.806 -8.444 -16.778 1.00 95.44 102 GLU A N 1
ATOM 834 C CA . GLU A 1 102 ? 12.722 -7.302 -16.850 1.00 95.44 102 GLU A CA 1
ATOM 835 C C . GLU A 1 102 ? 14.106 -7.722 -17.365 1.00 95.44 102 GLU A C 1
ATOM 837 O O . GLU A 1 102 ? 14.660 -7.063 -18.244 1.00 95.44 102 GLU A O 1
ATOM 842 N N . MET A 1 103 ? 14.635 -8.857 -16.898 1.00 95.62 103 MET A N 1
ATOM 843 C CA . MET A 1 103 ? 15.900 -9.409 -17.391 1.00 95.62 103 MET A CA 1
ATOM 844 C C . MET A 1 103 ? 15.841 -9.749 -18.887 1.00 95.62 103 MET A C 1
ATOM 846 O O . MET A 1 103 ? 16.765 -9.414 -19.625 1.00 95.62 103 MET A O 1
ATOM 850 N N . LEU A 1 104 ? 14.757 -10.382 -19.347 1.00 95.44 104 LEU A N 1
ATOM 851 C CA . LEU A 1 104 ? 14.573 -10.724 -20.761 1.00 95.44 104 LEU A CA 1
ATOM 852 C C . LEU A 1 104 ? 14.464 -9.480 -21.648 1.00 95.44 104 LEU A C 1
ATOM 854 O O . LEU A 1 104 ? 14.992 -9.465 -22.758 1.00 95.44 104 LEU A O 1
ATOM 858 N N . VAL A 1 105 ? 13.784 -8.437 -21.170 1.00 96.50 105 VAL A N 1
ATOM 859 C CA . VAL A 1 105 ? 13.663 -7.166 -21.896 1.00 96.50 105 VAL A CA 1
ATOM 860 C C . VAL A 1 105 ? 15.024 -6.481 -22.022 1.00 96.50 105 VAL A C 1
ATOM 862 O O . VAL A 1 105 ? 15.337 -5.960 -23.091 1.00 96.50 105 VAL A O 1
ATOM 865 N N . LEU A 1 106 ? 15.841 -6.504 -20.966 1.00 94.69 106 LEU A N 1
ATOM 866 C CA . LEU A 1 106 ? 17.193 -5.943 -20.999 1.00 94.69 106 LEU A CA 1
ATOM 867 C C . LEU A 1 106 ? 18.109 -6.696 -21.975 1.00 94.69 106 LEU A C 1
ATOM 869 O O . LEU A 1 106 ? 18.773 -6.048 -22.779 1.00 94.69 106 LEU A O 1
ATOM 873 N N . ASP A 1 107 ? 18.099 -8.033 -21.953 1.00 95.94 107 ASP A N 1
ATOM 874 C CA . ASP A 1 107 ? 18.881 -8.872 -22.881 1.00 95.94 107 ASP A CA 1
ATOM 875 C C . ASP A 1 107 ? 18.484 -8.619 -24.346 1.00 95.94 107 ASP A C 1
ATOM 877 O O . ASP A 1 107 ? 19.333 -8.480 -25.230 1.00 95.94 107 ASP A O 1
ATOM 881 N N . LEU A 1 108 ? 17.180 -8.479 -24.610 1.00 95.62 108 LEU A N 1
ATOM 882 C CA . LEU A 1 108 ? 16.681 -8.167 -25.947 1.00 95.62 108 LEU A CA 1
ATOM 883 C C . LEU A 1 108 ? 17.146 -6.784 -26.425 1.00 95.62 108 LEU A C 1
ATOM 885 O O . LEU A 1 108 ? 17.544 -6.647 -27.581 1.00 95.62 108 LEU A O 1
ATOM 889 N N . LEU A 1 109 ? 17.106 -5.783 -25.544 1.00 95.50 109 LEU A N 1
ATOM 890 C CA . LEU A 1 109 ? 17.532 -4.419 -25.852 1.00 95.50 109 LEU A CA 1
ATOM 891 C C . LEU A 1 109 ? 19.040 -4.340 -26.129 1.00 95.50 109 LEU A C 1
ATOM 893 O O . LEU A 1 109 ? 19.459 -3.656 -27.060 1.00 95.50 109 LEU A O 1
ATOM 897 N N . GLU A 1 110 ? 19.854 -5.054 -25.348 1.00 94.69 110 GLU A N 1
ATOM 898 C CA . GLU A 1 110 ? 21.301 -5.150 -25.577 1.00 94.69 110 GLU A CA 1
ATOM 899 C C . GLU A 1 110 ? 21.588 -5.750 -26.958 1.00 94.69 110 GLU A C 1
ATOM 901 O O . GLU A 1 110 ? 22.347 -5.185 -27.746 1.00 94.69 110 GLU A O 1
ATOM 906 N N . ARG A 1 111 ? 20.893 -6.834 -27.312 1.00 93.44 111 ARG A N 1
ATOM 907 C CA . ARG A 1 111 ? 21.044 -7.487 -28.615 1.00 93.44 111 ARG A CA 1
ATOM 908 C C . ARG A 1 111 ? 20.600 -6.610 -29.789 1.00 93.44 111 ARG A C 1
ATOM 910 O O . ARG A 1 111 ? 21.196 -6.686 -30.864 1.00 93.44 111 ARG A O 1
ATOM 917 N N . GLU A 1 112 ? 19.551 -5.810 -29.613 1.00 93.69 112 GLU A N 1
ATOM 918 C CA . GLU A 1 112 ? 19.100 -4.841 -30.619 1.00 93.69 112 GLU A CA 1
ATOM 919 C C . GLU A 1 112 ? 20.156 -3.752 -30.836 1.00 93.69 112 GLU A C 1
ATOM 921 O O . GLU A 1 112 ? 20.539 -3.501 -31.976 1.00 93.69 112 GLU A O 1
ATOM 926 N N . GLN A 1 113 ? 20.720 -3.201 -29.758 1.00 91.75 113 GLN A N 1
ATOM 927 C CA . GLN A 1 113 ? 21.806 -2.223 -29.844 1.00 91.75 113 GLN A CA 1
ATOM 928 C C . GLN A 1 113 ? 23.055 -2.803 -30.527 1.00 91.75 113 GLN A C 1
ATOM 930 O O . GLN A 1 113 ? 23.670 -2.144 -31.364 1.00 91.75 113 GLN A O 1
ATOM 935 N N . GLU A 1 114 ? 23.435 -4.045 -30.216 1.00 91.25 114 GLU A N 1
ATOM 936 C CA . GLU A 1 114 ? 24.540 -4.722 -30.903 1.00 91.25 114 GLU A CA 1
ATOM 937 C C . GLU A 1 114 ? 24.265 -4.916 -32.400 1.00 91.25 114 GLU A C 1
ATOM 939 O O . GLU A 1 114 ? 25.182 -4.797 -33.216 1.00 91.25 114 GLU A O 1
ATOM 944 N N . ALA A 1 115 ? 23.019 -5.218 -32.774 1.00 89.50 115 ALA A N 1
ATOM 945 C CA . ALA A 1 115 ? 22.617 -5.360 -34.167 1.00 89.50 115 ALA A CA 1
ATOM 946 C C . ALA A 1 115 ? 22.623 -4.013 -34.908 1.00 89.50 115 ALA A C 1
ATOM 948 O O . ALA A 1 115 ? 23.096 -3.96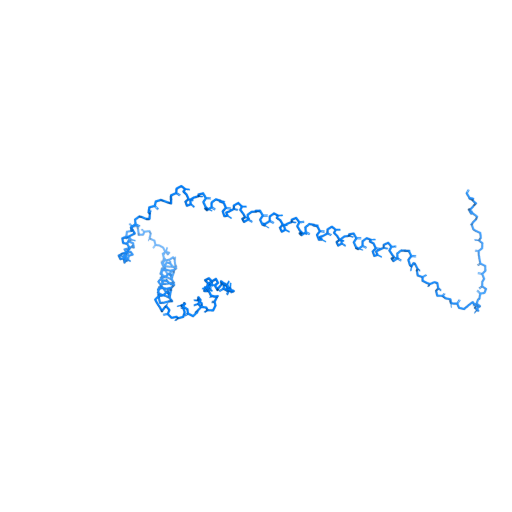2 -36.042 1.00 89.50 115 ALA A O 1
ATOM 949 N N . GLU A 1 116 ? 22.170 -2.931 -34.270 1.00 86.94 116 GLU A N 1
ATOM 950 C CA . GLU A 1 116 ? 22.249 -1.566 -34.808 1.00 86.94 116 GLU A CA 1
ATOM 951 C C . GLU A 1 116 ? 23.703 -1.131 -35.027 1.00 86.94 116 GLU A C 1
ATOM 953 O O . GLU A 1 116 ? 24.047 -0.647 -36.102 1.00 86.94 116 GLU A O 1
ATOM 958 N N . LEU A 1 117 ? 24.586 -1.377 -34.053 1.00 86.62 117 LEU A N 1
ATOM 959 C CA . LEU A 1 117 ? 26.017 -1.086 -34.184 1.00 86.62 117 LEU A CA 1
ATOM 960 C C . LEU A 1 117 ? 26.660 -1.905 -35.309 1.00 86.62 117 LEU A C 1
ATOM 962 O O . LEU A 1 117 ? 27.461 -1.385 -36.083 1.00 86.62 117 LEU A O 1
ATOM 966 N N . GLN A 1 118 ? 26.308 -3.188 -35.430 1.00 81.94 118 GLN A N 1
ATOM 967 C CA . GLN A 1 118 ? 26.773 -4.019 -36.542 1.00 81.94 118 GLN A CA 1
ATOM 968 C C . GLN A 1 118 ? 26.250 -3.519 -37.890 1.00 81.94 118 GLN A C 1
ATOM 970 O O . GLN A 1 118 ? 26.997 -3.555 -38.867 1.00 81.94 118 GLN A O 1
ATOM 975 N N . GLN A 1 119 ? 25.009 -3.031 -37.949 1.00 78.00 119 GLN A N 1
ATOM 976 C CA . GLN A 1 119 ? 24.456 -2.418 -39.150 1.00 78.00 119 GLN A CA 1
ATOM 977 C C . GLN A 1 119 ? 25.200 -1.129 -39.508 1.00 78.00 119 GLN A C 1
ATOM 979 O O . GLN A 1 119 ? 25.598 -0.990 -40.654 1.00 78.00 119 GLN A O 1
ATOM 984 N N . GLU A 1 120 ? 25.459 -0.229 -38.558 1.00 73.81 120 GLU A N 1
ATOM 985 C CA . GLU A 1 120 ? 26.203 1.018 -38.803 1.00 73.81 120 GLU A CA 1
ATOM 986 C C . GLU A 1 120 ? 27.631 0.751 -39.310 1.00 73.81 120 GLU A C 1
ATOM 988 O O . GLU A 1 120 ? 28.136 1.449 -40.189 1.00 73.81 120 GLU A O 1
ATOM 993 N N . ILE A 1 121 ? 28.274 -0.306 -38.805 1.00 77.12 121 ILE A N 1
ATOM 994 C CA . ILE A 1 121 ? 29.589 -0.755 -39.283 1.00 77.12 121 ILE A CA 1
ATOM 995 C C . ILE A 1 121 ? 29.501 -1.329 -40.709 1.00 77.12 121 ILE A C 1
ATOM 997 O O . ILE A 1 121 ? 30.440 -1.165 -41.493 1.00 77.12 121 ILE A O 1
ATOM 1001 N N . TRP A 1 122 ? 28.407 -2.017 -41.053 1.00 65.50 122 TRP A N 1
ATOM 1002 C CA . TRP A 1 122 ? 28.214 -2.647 -42.364 1.00 65.50 122 TRP A CA 1
ATOM 1003 C C . TRP A 1 122 ? 27.728 -1.663 -43.442 1.00 65.50 122 TRP A C 1
ATOM 1005 O O . TRP A 1 122 ? 28.190 -1.733 -44.580 1.00 65.50 122 TRP A O 1
ATOM 1015 N N . ASP A 1 123 ? 26.889 -0.696 -43.065 1.00 67.19 123 ASP A N 1
ATOM 1016 C CA . ASP A 1 123 ? 26.402 0.435 -43.870 1.00 67.19 123 ASP A CA 1
ATOM 1017 C C . ASP A 1 123 ? 27.428 1.590 -43.901 1.00 67.19 123 ASP A C 1
ATOM 1019 O O . ASP A 1 123 ? 27.053 2.760 -43.985 1.00 67.19 123 ASP A O 1
ATOM 1023 N N . GLY A 1 124 ? 28.730 1.264 -43.815 1.00 54.47 124 GLY A N 1
ATOM 1024 C CA . GLY A 1 124 ? 29.843 2.214 -43.716 1.00 54.47 124 GLY A CA 1
ATOM 1025 C C . GLY A 1 124 ? 29.709 3.418 -44.662 1.00 54.47 124 GLY A C 1
ATOM 1026 O O . GLY A 1 124 ? 29.110 3.295 -45.731 1.00 54.47 124 GLY A O 1
ATOM 1027 N N . PRO A 1 125 ? 30.264 4.589 -44.288 1.00 59.75 125 PRO A N 1
ATOM 1028 C CA . PRO A 1 125 ? 29.875 5.879 -44.851 1.00 59.75 125 PRO A CA 1
ATOM 1029 C C . PRO A 1 125 ? 29.888 5.824 -46.376 1.00 59.75 125 PRO A C 1
ATOM 1031 O O . PRO A 1 125 ? 30.930 5.517 -46.962 1.00 59.75 125 PRO A O 1
ATOM 1034 N N . GLU A 1 126 ? 28.742 6.115 -47.011 1.00 60.72 126 GLU A N 1
ATOM 1035 C CA . GLU A 1 126 ? 28.682 6.281 -48.463 1.00 60.72 126 GLU A CA 1
ATOM 1036 C C . GLU A 1 126 ? 29.838 7.205 -48.861 1.00 60.72 126 GLU A C 1
ATOM 1038 O O . GLU A 1 126 ? 29.929 8.324 -48.337 1.00 60.72 126 GLU A O 1
ATOM 1043 N N . PRO A 1 127 ? 30.765 6.760 -49.730 1.00 48.41 127 PRO A N 1
ATOM 1044 C CA . PRO A 1 127 ? 31.865 7.608 -50.124 1.00 48.41 127 PRO A CA 1
ATOM 1045 C C . PRO A 1 127 ? 31.242 8.787 -50.860 1.00 48.41 127 PRO A C 1
ATOM 1047 O O . PRO A 1 127 ? 30.707 8.637 -51.960 1.00 48.41 127 PRO A O 1
ATOM 1050 N N . ALA A 1 128 ? 31.281 9.961 -50.231 1.00 48.66 128 ALA A N 1
ATOM 1051 C CA . ALA A 1 128 ? 30.937 11.200 -50.893 1.00 48.66 128 ALA A CA 1
ATOM 1052 C C . ALA A 1 128 ? 31.800 11.270 -52.154 1.00 48.66 128 ALA A C 1
ATOM 1054 O O . ALA A 1 128 ? 33.026 11.349 -52.067 1.00 48.66 128 ALA A O 1
ATOM 1055 N N . LEU A 1 129 ? 31.160 11.185 -53.322 1.00 51.09 129 LEU A N 1
ATOM 1056 C CA . LEU A 1 129 ? 31.781 11.436 -54.616 1.00 51.09 129 LEU A CA 1
ATOM 1057 C C . LEU A 1 129 ? 32.160 12.920 -54.667 1.00 51.09 129 LEU A C 1
ATOM 1059 O O . LEU A 1 129 ? 31.472 13.747 -55.262 1.00 51.09 129 LEU A O 1
ATOM 1063 N N . VAL A 1 130 ? 33.247 13.272 -53.986 1.00 44.12 130 VAL A N 1
ATOM 1064 C CA . VAL A 1 130 ? 33.961 14.520 -54.211 1.00 44.12 130 VAL A CA 1
ATOM 1065 C C . VAL A 1 130 ? 34.602 14.394 -55.583 1.00 44.12 130 VAL A C 1
ATOM 1067 O O . VAL A 1 130 ? 35.531 13.619 -55.788 1.00 44.12 130 VAL A O 1
ATOM 1070 N N . HIS A 1 131 ? 34.011 15.115 -56.533 1.00 36.22 131 HIS A N 1
ATOM 1071 C CA . HIS A 1 131 ? 34.534 15.308 -57.874 1.00 36.22 131 HIS A CA 1
ATOM 1072 C C . HIS A 1 131 ? 36.023 15.666 -57.824 1.00 36.22 131 HIS A C 1
ATOM 1074 O O . HIS A 1 131 ? 36.424 16.657 -57.216 1.00 36.22 131 HIS A O 1
ATOM 1080 N N . ASP A 1 132 ? 36.804 14.819 -58.480 1.00 43.62 132 ASP A N 1
ATOM 1081 C CA . ASP A 1 132 ? 38.238 14.927 -58.674 1.00 43.62 132 ASP A CA 1
ATOM 1082 C C . ASP A 1 132 ? 38.525 16.012 -59.722 1.00 43.62 132 ASP A C 1
ATOM 1084 O O . ASP A 1 132 ? 38.359 15.782 -60.914 1.00 43.62 132 ASP A O 1
ATOM 1088 N N . GLU A 1 133 ? 38.905 17.210 -59.282 1.00 40.44 133 GLU A N 1
ATOM 1089 C CA . GLU A 1 133 ? 39.513 18.238 -60.135 1.00 40.44 133 GLU A CA 1
ATOM 1090 C C . GLU A 1 133 ? 40.529 19.035 -59.293 1.00 40.44 133 GLU A C 1
ATOM 1092 O O . GLU A 1 133 ? 40.242 20.112 -58.769 1.00 40.44 133 GLU A O 1
ATOM 1097 N N . GLY A 1 134 ? 41.748 18.499 -59.192 1.00 37.28 134 GLY A N 1
ATOM 1098 C CA . GLY A 1 134 ? 42.960 19.310 -59.068 1.00 37.28 134 GLY A CA 1
ATOM 1099 C C . GLY A 1 134 ? 43.615 19.394 -57.687 1.00 37.28 134 GLY A C 1
ATOM 1100 O O . GLY A 1 134 ? 43.204 20.170 -56.834 1.00 37.28 134 GLY A O 1
ATOM 1101 N N . SER A 1 135 ? 44.755 18.716 -57.528 1.00 33.69 135 SER A N 1
ATOM 1102 C CA . SER A 1 135 ? 46.061 19.379 -57.358 1.00 33.69 135 SER A CA 1
ATOM 1103 C C . SER A 1 135 ? 47.150 18.356 -57.023 1.00 33.69 135 SER A C 1
ATOM 1105 O O . SER A 1 135 ? 47.057 17.623 -56.046 1.00 33.69 135 SER A O 1
ATOM 1107 N N . LEU A 1 136 ? 48.188 18.368 -57.861 1.00 37.03 136 LEU A N 1
ATOM 1108 C CA . LEU A 1 136 ? 49.571 17.939 -57.632 1.00 37.03 136 LEU A CA 1
ATOM 1109 C C . LEU A 1 136 ? 50.004 17.857 -56.151 1.00 37.03 136 LEU A C 1
ATOM 1111 O O . LEU A 1 136 ? 49.817 18.822 -55.416 1.00 37.03 136 LEU A O 1
ATOM 1115 N N . GLU A 1 137 ? 50.703 16.783 -55.768 1.00 38.34 137 GLU A N 1
ATOM 1116 C CA . GLU A 1 137 ? 52.176 16.734 -55.614 1.00 38.34 137 GLU A CA 1
ATOM 1117 C C . GLU A 1 137 ? 52.588 15.573 -54.676 1.00 38.34 137 GLU A C 1
ATOM 1119 O O . GLU A 1 137 ? 52.062 15.413 -53.582 1.00 38.34 137 GLU A O 1
ATOM 1124 N N . GLU A 1 138 ? 53.480 14.722 -55.195 1.00 41.31 138 GLU A N 1
ATOM 1125 C CA . GLU A 1 138 ? 54.513 13.909 -54.528 1.00 41.31 138 GLU A CA 1
ATOM 1126 C C . GLU A 1 138 ? 54.432 13.654 -53.000 1.00 41.31 138 GLU A C 1
ATOM 1128 O O . GLU A 1 138 ? 54.471 14.593 -52.223 1.00 41.31 138 GLU A O 1
ATOM 1133 N N . VAL A 1 139 ? 54.481 12.383 -52.558 1.00 41.53 139 VAL A N 1
ATOM 1134 C CA . VAL A 1 139 ? 55.587 11.809 -51.742 1.00 41.53 139 VAL A CA 1
ATOM 1135 C C . VAL A 1 139 ? 55.413 10.281 -51.595 1.00 41.53 139 VAL A C 1
ATOM 1137 O O . VAL A 1 139 ? 54.472 9.775 -50.996 1.00 41.53 139 VAL A O 1
ATOM 1140 N N . ALA A 1 140 ? 56.389 9.582 -52.178 1.00 38.53 140 ALA A N 1
ATOM 1141 C CA . ALA A 1 140 ? 57.032 8.314 -51.818 1.00 38.53 140 ALA A CA 1
ATOM 1142 C C . ALA A 1 140 ? 56.344 7.261 -50.908 1.00 38.53 140 ALA A C 1
ATOM 1144 O O . ALA A 1 140 ? 56.146 7.453 -49.716 1.00 38.53 140 ALA A O 1
ATOM 1145 N N . MET A 1 141 ? 56.222 6.058 -51.489 1.00 37.62 141 MET A N 1
ATOM 1146 C CA . MET A 1 141 ? 56.664 4.752 -50.961 1.00 37.62 141 MET A CA 1
ATOM 1147 C C . MET A 1 141 ? 56.499 4.465 -49.458 1.00 37.62 141 MET A C 1
ATOM 1149 O O . MET A 1 141 ? 57.350 4.862 -48.672 1.00 37.62 141 MET A O 1
ATOM 1153 N N . VAL A 1 142 ? 55.599 3.535 -49.115 1.00 40.81 142 VAL A N 1
ATOM 1154 C CA . VAL A 1 142 ? 55.989 2.360 -48.314 1.00 40.81 142 VAL A CA 1
ATOM 1155 C C . VAL A 1 142 ? 55.264 1.129 -48.859 1.00 40.81 142 VAL A C 1
ATOM 1157 O O . VAL A 1 142 ? 54.045 1.004 -48.805 1.00 40.81 142 VAL A O 1
ATOM 1160 N N . GLU A 1 143 ? 56.066 0.238 -49.422 1.00 44.22 143 GLU A N 1
ATOM 1161 C CA . GLU A 1 143 ? 55.739 -1.124 -49.812 1.00 44.22 143 GLU A CA 1
ATOM 1162 C C . GLU A 1 143 ? 55.404 -1.959 -48.567 1.00 44.22 143 GLU A C 1
ATOM 1164 O O . GLU A 1 143 ? 56.241 -2.099 -47.681 1.00 44.22 143 GLU A O 1
ATOM 1169 N N . TRP A 1 144 ? 54.220 -2.569 -48.525 1.00 39.78 144 TRP A N 1
ATOM 1170 C CA . TRP A 1 144 ? 54.014 -3.805 -47.770 1.00 39.78 144 TRP A CA 1
ATOM 1171 C C . TRP A 1 144 ? 53.289 -4.795 -48.679 1.00 39.78 144 TRP A C 1
ATOM 1173 O O . TRP A 1 144 ? 52.105 -4.662 -48.984 1.00 39.78 144 TRP A O 1
ATOM 1183 N N . ARG A 1 145 ? 54.079 -5.736 -49.201 1.00 37.81 145 ARG A N 1
ATOM 1184 C CA . ARG A 1 145 ? 53.644 -6.930 -49.934 1.00 37.81 145 ARG A CA 1
ATOM 1185 C C . ARG A 1 145 ? 53.151 -8.015 -48.939 1.00 37.81 145 ARG A C 1
ATOM 1187 O O . ARG A 1 145 ? 53.395 -7.855 -47.746 1.00 37.81 145 ARG A O 1
ATOM 1194 N N . PRO A 1 146 ? 52.448 -9.056 -49.432 1.00 50.41 146 PRO A N 1
ATOM 1195 C CA . PRO A 1 146 ? 51.326 -9.738 -48.771 1.00 50.41 146 PRO A CA 1
ATOM 1196 C C . PRO A 1 146 ? 51.691 -10.670 -47.616 1.00 50.41 146 PRO A C 1
ATOM 1198 O O . PRO A 1 146 ? 52.834 -11.181 -47.596 1.00 50.41 146 PRO A O 1
#

pLDDT: mean 71.85, std 20.5, range [33.69, 97.94]

Secondary structure (DSSP, 8-state):
---------PPPHHHHHHHHHH-HHHHHHHHHHHHHHHHHHHHHHHHHHH-SS-------------S---PPPPPPPHHHHHHHHHHHHHHHHHH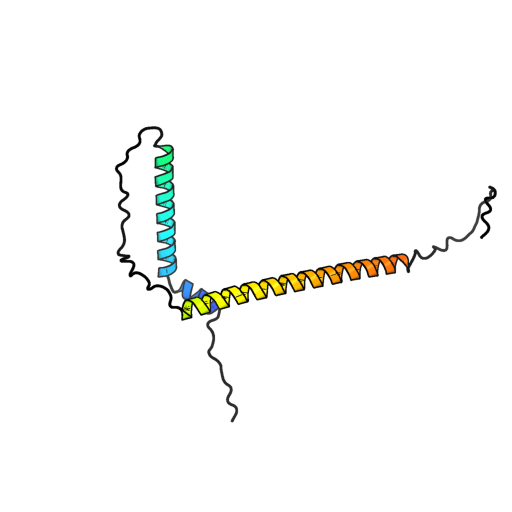HHHHHHHHHHHHHHHHHHHHHHHHHHHT-----------------------

Organism: Wuchereria bancrofti (NCBI:txid6293)

Radius of gyration: 37.89 Å; chains: 1; bounding box: 90×44×99 Å

Foldseek 3Di:
DDPPPPDPPDQDPVNVVVVVVVCVVVVVVVVVVVVVVVVVVVVVVVCVVVPPDDDDPDDPPPDPPDPPPVPPDPPDDPVRVVVVVVVVVVVVVVVVVVVVVVVVVVVVVVVVVVVVVVVCVVCDDDPPPPDDDDDDDDDDDDDDDD

Sequence (146 aa):
MDAKMHGPNLPTLVDLKNHLRDEPLYLQVLENYLRNVASLINGLRARLEGNGLEAREDEAFEVPRADLIRRPTPPPTQEELEVFRELLEHEREMEQQRENEEMLVLDLLEREQEAELQQEIWDGPEPALVHDEGSLEEVAMVEWRP